Protein AF-A0A183HTQ9-F1 (afdb_monomer)

pLDDT: mean 71.45, std 22.53, range [35.19, 96.62]

InterPro domains:
  IPR040160 Eukaryotic translation initiation factor 4E-binding protein Mextli [PTHR20849] (2-111)

Organism: NCBI:txid387005

Sequence (160 aa):
MNQINTSVKSGLFNAQLANQIFVLCQQLKYSGQLLEQSHKSELNRVFVSLRQACCRDNGQLGTPCRLKMMELVELRAMGWRPSLAHTQYYLNRPEQQQQQQPQQQIGTFNSHKLIYSAPVSAPPFGTIPVNPFGNFGGPPPPLYVGGDVNSPVIAPQPTP

Secondary structure (DSSP, 8-state):
-HHHHHHHHTT---HHHHHHHHHHHHHHHHHHHHHHHH-HHHHHHHHHHHHHHHHHSTTTTHHHHHHHHHHHHHHHHTTT---HHHHHHHHS-SSTTTT-------------------------TT--PPP-S---PPPPPP------------------

Structure (mmCIF, N/CA/C/O backbone):
data_AF-A0A183HTQ9-F1
#
_entry.id   AF-A0A183HTQ9-F1
#
loop_
_atom_site.group_PDB
_atom_site.id
_atom_site.type_symbol
_atom_site.label_atom_id
_atom_site.label_alt_id
_atom_site.label_comp_id
_atom_site.label_asym_id
_atom_site.label_entity_id
_atom_site.label_seq_id
_atom_site.pdbx_PDB_ins_code
_atom_site.Cartn_x
_atom_site.Cartn_y
_atom_site.Cartn_z
_atom_site.occupancy
_atom_site.B_iso_or_equiv
_atom_site.auth_seq_id
_atom_site.auth_comp_id
_atom_site.auth_asym_id
_atom_site.auth_atom_id
_atom_site.pdbx_PDB_model_num
ATOM 1 N N . MET A 1 1 ? 10.775 -5.986 9.271 1.00 62.34 1 MET A N 1
ATOM 2 C CA . MET A 1 1 ? 9.502 -6.703 9.018 1.00 62.34 1 MET A CA 1
ATOM 3 C C . MET A 1 1 ? 8.873 -7.308 10.273 1.00 62.34 1 MET A C 1
ATOM 5 O O . MET A 1 1 ? 7.699 -7.058 10.518 1.00 62.34 1 MET A O 1
ATOM 9 N N . ASN A 1 2 ? 9.625 -8.071 11.082 1.00 75.50 2 ASN A N 1
ATOM 10 C CA . ASN A 1 2 ? 9.084 -8.744 12.276 1.00 75.50 2 ASN A CA 1
ATOM 11 C C . ASN A 1 2 ? 8.343 -7.799 13.234 1.00 75.50 2 ASN A C 1
ATOM 13 O O . ASN A 1 2 ? 7.259 -8.135 13.686 1.00 75.50 2 ASN A O 1
ATOM 17 N N . GLN A 1 3 ? 8.857 -6.586 13.445 1.00 79.56 3 GLN A N 1
ATOM 18 C CA . GLN A 1 3 ? 8.239 -5.609 14.343 1.00 79.56 3 GLN A CA 1
ATOM 19 C C . GLN A 1 3 ? 6.821 -5.181 13.911 1.00 79.56 3 GLN A C 1
ATOM 21 O O . GLN A 1 3 ? 5.918 -5.206 14.736 1.00 79.56 3 GLN A O 1
ATOM 26 N N . ILE A 1 4 ? 6.597 -4.868 12.624 1.00 82.38 4 ILE A N 1
ATOM 27 C CA . ILE A 1 4 ? 5.264 -4.496 12.099 1.00 82.38 4 ILE A CA 1
ATOM 28 C C . ILE A 1 4 ? 4.284 -5.654 12.300 1.00 82.38 4 ILE A C 1
ATOM 30 O O . ILE A 1 4 ? 3.186 -5.457 12.809 1.00 82.38 4 ILE A O 1
ATOM 34 N N . ASN A 1 5 ? 4.698 -6.875 11.955 1.00 84.56 5 ASN A N 1
ATOM 35 C CA . ASN A 1 5 ? 3.868 -8.063 12.143 1.00 84.56 5 ASN A CA 1
ATOM 36 C C . ASN A 1 5 ? 3.510 -8.307 13.608 1.00 84.56 5 ASN A C 1
ATOM 38 O O . ASN A 1 5 ? 2.365 -8.644 13.900 1.00 84.56 5 ASN A O 1
ATOM 42 N N . THR A 1 6 ? 4.463 -8.133 14.522 1.00 86.38 6 THR A N 1
ATOM 43 C CA . THR A 1 6 ? 4.211 -8.265 15.957 1.00 86.38 6 THR A CA 1
ATOM 44 C C . THR A 1 6 ? 3.204 -7.221 16.428 1.00 86.38 6 THR A C 1
ATOM 46 O O . THR A 1 6 ? 2.206 -7.604 17.029 1.00 86.38 6 THR A O 1
ATOM 49 N N . SER A 1 7 ? 3.389 -5.941 16.080 1.00 83.44 7 SER A N 1
ATOM 50 C CA . SER A 1 7 ? 2.472 -4.860 16.471 1.00 83.44 7 SER A CA 1
ATOM 51 C C . SER A 1 7 ? 1.056 -5.042 15.910 1.00 83.44 7 SER A C 1
ATOM 53 O O . SER A 1 7 ? 0.079 -4.853 16.628 1.00 83.44 7 SER A O 1
ATOM 55 N N . VAL A 1 8 ? 0.926 -5.483 14.653 1.00 84.44 8 VAL A N 1
ATOM 56 C CA . VAL A 1 8 ? -0.376 -5.780 14.024 1.00 84.44 8 VAL A CA 1
ATOM 57 C C . VAL A 1 8 ? -1.048 -6.996 14.669 1.00 84.44 8 VAL A C 1
ATOM 59 O O . VAL A 1 8 ? -2.272 -7.048 14.782 1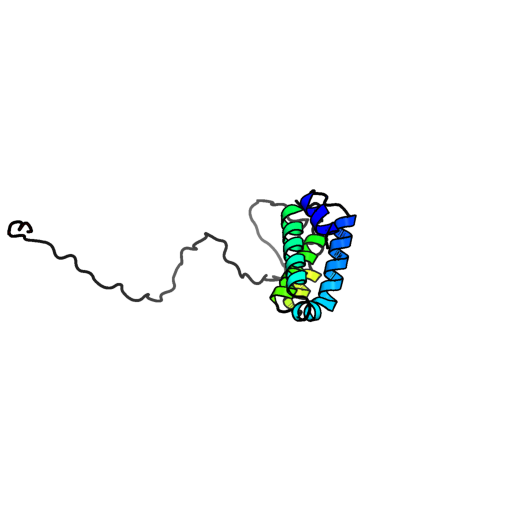.00 84.44 8 VAL A O 1
ATOM 62 N N . LYS A 1 9 ? -0.271 -7.998 15.100 1.00 86.75 9 LYS A N 1
ATOM 63 C CA . LYS A 1 9 ? -0.799 -9.176 15.805 1.00 86.75 9 LYS A CA 1
ATOM 64 C C . LYS A 1 9 ? -1.243 -8.856 17.224 1.00 86.75 9 LYS A C 1
ATOM 66 O O . LYS A 1 9 ? -2.267 -9.383 17.642 1.00 86.75 9 LYS A O 1
ATOM 71 N N . SER A 1 10 ? -0.510 -7.992 17.919 1.00 84.94 10 SER A N 1
ATOM 72 C CA . SER A 1 10 ? -0.840 -7.538 19.269 1.00 84.94 10 SER A CA 1
ATOM 73 C C . SER A 1 10 ? -1.902 -6.434 19.300 1.00 84.94 10 SER A C 1
ATOM 75 O O . SER A 1 10 ? -2.243 -5.969 20.380 1.00 84.94 10 SER A O 1
ATOM 77 N N . GLY A 1 11 ? -2.405 -5.986 18.141 1.00 83.69 11 GLY A N 1
ATOM 78 C CA . GLY A 1 11 ? -3.412 -4.923 18.051 1.00 83.69 11 GLY A CA 1
ATOM 79 C C . GLY A 1 11 ? -2.897 -3.540 18.465 1.00 83.69 11 GLY A C 1
ATOM 80 O O . GLY A 1 11 ? -3.685 -2.665 18.806 1.00 83.69 11 GLY A O 1
ATOM 81 N N . LEU A 1 12 ? -1.576 -3.336 18.466 1.00 87.25 12 LEU A N 1
ATOM 82 C CA . LEU A 1 12 ? -0.949 -2.080 18.870 1.00 87.25 12 LEU A CA 1
ATOM 83 C C . LEU A 1 12 ? -0.791 -1.164 17.658 1.00 87.25 12 LEU A C 1
ATOM 85 O O . LEU A 1 12 ? 0.267 -1.129 17.026 1.00 87.25 12 LEU A O 1
ATOM 89 N N . PHE A 1 13 ? -1.838 -0.405 17.347 1.00 87.44 13 PHE A N 1
ATOM 90 C CA . PHE A 1 13 ? -1.812 0.600 16.287 1.00 87.44 13 PHE A CA 1
ATOM 91 C C . PHE A 1 13 ? -1.575 1.986 16.884 1.00 87.44 13 PHE A C 1
ATOM 93 O O . PHE A 1 13 ? -2.492 2.668 17.330 1.00 87.44 13 PHE A O 1
ATOM 100 N N . ASN A 1 14 ? -0.307 2.388 16.922 1.00 89.56 14 ASN A N 1
ATOM 101 C CA . ASN A 1 14 ? 0.128 3.686 17.427 1.00 89.56 14 ASN A CA 1
ATOM 102 C C . ASN A 1 14 ? 0.839 4.500 16.331 1.00 89.56 14 ASN A C 1
ATOM 104 O O . ASN A 1 14 ? 1.139 3.998 15.244 1.00 89.56 14 ASN A O 1
ATOM 108 N N . ALA A 1 15 ? 1.155 5.760 16.636 1.00 88.50 15 ALA A N 1
ATOM 109 C CA . ALA A 1 15 ? 1.856 6.653 15.712 1.00 88.50 15 ALA A CA 1
ATOM 110 C C . ALA A 1 15 ? 3.227 6.104 15.271 1.00 88.50 15 ALA A C 1
ATOM 112 O O . ALA A 1 15 ? 3.636 6.292 14.126 1.00 88.50 15 ALA A O 1
ATOM 113 N N . GLN A 1 16 ? 3.923 5.371 16.148 1.00 90.88 16 GLN A N 1
ATOM 114 C CA . GLN A 1 16 ? 5.194 4.735 15.806 1.00 90.88 16 GLN A CA 1
ATOM 115 C C . GLN A 1 16 ? 5.004 3.681 14.707 1.00 90.88 16 GLN A C 1
ATOM 117 O O . GLN A 1 16 ? 5.740 3.684 13.724 1.00 90.88 16 GLN A O 1
ATOM 122 N N . LEU A 1 17 ? 4.009 2.799 14.835 1.00 90.12 17 LEU A N 1
ATOM 123 C CA . LEU A 1 17 ? 3.690 1.811 13.807 1.00 90.12 17 LEU A CA 1
ATOM 124 C C . LEU A 1 17 ? 3.305 2.491 12.488 1.00 90.12 17 LEU A C 1
ATOM 126 O O . LEU A 1 17 ? 3.792 2.080 11.436 1.00 90.12 17 LEU A O 1
ATOM 130 N N . ALA A 1 18 ? 2.488 3.546 12.541 1.00 91.19 18 ALA A N 1
ATOM 131 C CA . ALA A 1 18 ? 2.101 4.310 11.357 1.00 91.19 18 ALA A CA 1
ATOM 132 C C . ALA A 1 18 ? 3.321 4.899 10.626 1.00 91.19 18 ALA A C 1
ATOM 134 O O . ALA A 1 18 ? 3.431 4.755 9.409 1.00 91.19 18 ALA A O 1
ATOM 135 N N . ASN A 1 19 ? 4.278 5.478 11.360 1.00 92.00 19 ASN A N 1
ATOM 136 C CA . ASN A 1 19 ? 5.531 5.981 10.792 1.00 92.00 19 ASN A CA 1
ATOM 137 C C . ASN A 1 19 ? 6.371 4.865 10.158 1.00 92.00 19 ASN A C 1
ATOM 139 O O . ASN A 1 19 ? 6.852 5.022 9.037 1.00 92.00 19 ASN A O 1
ATOM 143 N N . GLN A 1 20 ? 6.496 3.713 10.823 1.00 92.00 20 GLN A N 1
ATOM 144 C CA . GLN A 1 20 ? 7.224 2.564 10.273 1.00 92.00 20 GLN A CA 1
ATOM 145 C C . GLN A 1 20 ? 6.590 2.060 8.969 1.00 92.00 20 GLN A C 1
ATOM 147 O O . GLN A 1 20 ? 7.298 1.771 8.004 1.00 92.00 20 GLN A O 1
ATOM 152 N N . ILE A 1 21 ? 5.256 1.988 8.917 1.00 92.38 21 ILE A N 1
ATOM 153 C CA . ILE A 1 21 ? 4.512 1.640 7.701 1.00 92.38 21 ILE A CA 1
ATOM 154 C C . ILE A 1 21 ? 4.749 2.688 6.613 1.00 92.38 21 ILE A C 1
ATOM 156 O O . ILE A 1 21 ? 4.979 2.324 5.461 1.00 92.38 21 ILE A O 1
ATOM 160 N N . PHE A 1 22 ? 4.728 3.974 6.960 1.00 92.50 22 PHE A N 1
ATOM 161 C CA . PHE A 1 22 ? 4.928 5.054 6.001 1.00 92.50 22 PHE A CA 1
ATOM 162 C C . PHE A 1 22 ? 6.312 4.983 5.346 1.00 92.50 22 PHE A C 1
ATOM 164 O O . PHE A 1 22 ? 6.407 4.971 4.118 1.00 92.50 22 PHE A O 1
ATOM 171 N N . VAL A 1 23 ? 7.373 4.862 6.150 1.00 93.50 23 VAL A N 1
ATOM 172 C CA . VAL A 1 23 ? 8.751 4.727 5.653 1.00 93.50 23 VAL A CA 1
ATOM 173 C C . VAL A 1 23 ? 8.892 3.483 4.779 1.00 93.50 23 VAL A C 1
ATOM 175 O O . VAL A 1 23 ? 9.445 3.565 3.681 1.00 93.50 23 VAL A O 1
ATOM 178 N N . LEU A 1 24 ? 8.331 2.351 5.214 1.00 93.50 24 LEU A N 1
ATOM 179 C CA . LEU A 1 24 ? 8.333 1.120 4.428 1.00 93.50 24 LEU A CA 1
ATOM 180 C C . LEU A 1 24 ? 7.647 1.317 3.070 1.00 93.50 24 LEU A C 1
ATOM 182 O O . LEU A 1 24 ? 8.180 0.894 2.045 1.00 93.50 24 LEU A O 1
ATOM 186 N N . CYS A 1 25 ? 6.489 1.981 3.042 1.00 93.25 25 CYS A N 1
ATOM 187 C CA . CYS A 1 25 ? 5.783 2.249 1.795 1.00 93.25 25 CYS A CA 1
ATOM 188 C C . CYS A 1 25 ? 6.631 3.095 0.842 1.00 93.25 25 CYS A C 1
ATOM 190 O O . CYS A 1 25 ? 6.712 2.767 -0.339 1.00 93.25 25 CYS A O 1
ATOM 192 N N . GLN A 1 26 ? 7.313 4.133 1.340 1.00 92.56 26 GLN A N 1
ATOM 193 C CA . GLN A 1 26 ? 8.209 4.944 0.510 1.00 92.56 26 GLN A CA 1
ATOM 194 C C . GLN A 1 26 ? 9.350 4.104 -0.071 1.00 92.56 26 GLN A C 1
ATOM 196 O O . GLN A 1 26 ? 9.559 4.109 -1.281 1.00 92.56 26 GLN A O 1
ATOM 201 N N . GLN A 1 27 ? 10.042 3.321 0.758 1.00 93.94 27 GLN A N 1
ATOM 202 C CA . GLN A 1 27 ? 11.146 2.466 0.308 1.00 93.94 27 GLN A CA 1
ATOM 203 C C . GLN A 1 27 ? 10.706 1.473 -0.774 1.0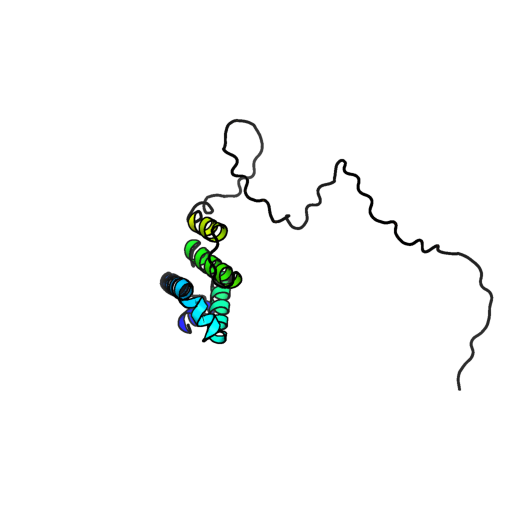0 93.94 27 GLN A C 1
ATOM 205 O O . GLN A 1 27 ? 11.405 1.288 -1.775 1.00 93.94 27 GLN A O 1
ATOM 210 N N . LEU A 1 28 ? 9.529 0.867 -0.606 1.00 94.81 28 LEU A N 1
ATOM 211 C CA . LEU A 1 28 ? 8.963 -0.065 -1.575 1.00 94.81 28 LEU A CA 1
ATOM 212 C C . LEU A 1 28 ? 8.545 0.618 -2.880 1.00 94.81 28 LEU A C 1
ATOM 214 O O . LEU A 1 28 ? 8.674 -0.004 -3.927 1.00 94.81 28 LEU A O 1
ATOM 218 N N . LYS A 1 29 ? 8.112 1.885 -2.872 1.00 92.56 29 LYS A N 1
ATOM 219 C CA . LYS A 1 29 ? 7.841 2.617 -4.125 1.00 92.56 29 LYS A CA 1
ATOM 220 C C . LYS A 1 29 ? 9.094 2.765 -4.992 1.00 92.56 29 LYS A C 1
ATOM 222 O O . LYS A 1 29 ? 8.991 2.635 -6.206 1.00 92.56 29 LYS A O 1
ATOM 227 N N . TYR A 1 30 ? 10.258 3.002 -4.385 1.00 92.25 30 TYR A N 1
ATOM 228 C CA . TYR A 1 30 ? 11.521 3.181 -5.116 1.00 92.25 30 TYR A CA 1
ATOM 229 C C . TYR A 1 30 ? 12.191 1.859 -5.506 1.00 92.25 30 TYR A C 1
ATOM 231 O O . TYR A 1 30 ? 12.735 1.740 -6.599 1.00 92.25 30 TYR A O 1
ATOM 239 N N . SER A 1 31 ? 12.164 0.863 -4.618 1.00 94.50 31 SER A N 1
ATOM 240 C CA . SER A 1 31 ? 12.920 -0.392 -4.779 1.00 94.50 31 SER A CA 1
ATOM 241 C C . SER A 1 31 ? 12.058 -1.610 -5.130 1.00 94.50 31 SER A C 1
ATOM 243 O O . SER A 1 31 ? 12.587 -2.694 -5.380 1.00 94.50 31 SER A O 1
ATOM 245 N N . GLY A 1 32 ? 10.733 -1.458 -5.176 1.00 94.06 32 GLY A N 1
ATOM 246 C CA . GLY A 1 32 ? 9.787 -2.567 -5.288 1.00 94.06 32 GLY A CA 1
ATOM 247 C C . GLY A 1 32 ? 9.953 -3.403 -6.550 1.00 94.06 32 GLY A C 1
ATOM 248 O O . GLY A 1 32 ? 9.919 -4.628 -6.471 1.00 94.06 32 GLY A O 1
ATOM 249 N N . GLN A 1 33 ? 10.231 -2.772 -7.694 1.00 96.06 33 GLN A N 1
ATOM 250 C CA . GLN A 1 33 ? 10.455 -3.490 -8.953 1.00 96.06 33 GLN A CA 1
ATOM 251 C C . GLN A 1 33 ? 11.722 -4.361 -8.923 1.00 96.06 33 GLN A C 1
ATOM 253 O O . GLN A 1 33 ? 11.733 -5.459 -9.484 1.00 96.06 33 GLN A O 1
ATOM 258 N N . LEU A 1 34 ? 12.788 -3.894 -8.266 1.00 96.00 34 LEU A N 1
ATOM 259 C CA . LEU A 1 34 ? 14.024 -4.661 -8.094 1.00 96.00 34 LEU A CA 1
ATOM 260 C C . LEU A 1 34 ? 13.813 -5.819 -7.107 1.00 96.00 34 LEU A C 1
ATOM 262 O O . LEU A 1 34 ? 14.251 -6.946 -7.349 1.00 96.00 34 LEU A O 1
ATOM 266 N N . LEU A 1 35 ? 13.107 -5.556 -6.005 1.00 95.44 35 LEU A N 1
ATOM 267 C CA . LEU A 1 35 ? 12.765 -6.566 -5.002 1.00 95.44 35 LEU A CA 1
ATOM 268 C C . LEU A 1 35 ? 11.815 -7.636 -5.547 1.00 95.44 35 LEU A C 1
ATOM 270 O O . LEU A 1 35 ? 11.919 -8.792 -5.150 1.00 95.44 35 LEU A O 1
ATOM 274 N N . GLU A 1 36 ? 10.923 -7.296 -6.476 1.00 95.94 36 GLU A N 1
ATOM 275 C CA . GLU A 1 36 ? 10.026 -8.267 -7.115 1.00 95.94 36 GLU A CA 1
ATOM 276 C C . GLU A 1 36 ? 10.802 -9.297 -7.949 1.00 95.94 36 GLU A C 1
ATOM 278 O O . GLU A 1 36 ? 10.380 -10.447 -8.041 1.00 95.94 36 GLU A O 1
ATOM 283 N N . GLN A 1 37 ? 11.949 -8.907 -8.510 1.00 95.50 37 GLN A N 1
ATOM 284 C CA . GLN A 1 37 ? 12.813 -9.789 -9.300 1.00 95.50 37 GLN A CA 1
ATOM 285 C C . GLN A 1 37 ? 13.770 -10.608 -8.426 1.00 95.50 37 GLN A C 1
ATOM 287 O O . GLN A 1 37 ? 14.000 -11.780 -8.699 1.00 95.50 37 GLN A O 1
ATOM 292 N N . SER A 1 38 ? 14.314 -10.002 -7.368 1.00 96.62 38 SER A N 1
ATOM 293 C CA . SER A 1 38 ? 15.372 -10.611 -6.547 1.00 96.62 38 SER A CA 1
ATOM 294 C C . SER A 1 38 ? 14.865 -11.313 -5.279 1.00 96.62 38 SER A C 1
ATOM 296 O O . SER A 1 38 ? 15.449 -12.300 -4.849 1.00 96.62 38 SER A O 1
ATOM 298 N N . HIS A 1 39 ? 13.771 -10.834 -4.677 1.00 95.31 39 HIS A N 1
ATOM 299 C CA . HIS A 1 39 ? 13.301 -11.240 -3.343 1.00 95.31 39 HIS A CA 1
ATOM 300 C C . HIS A 1 39 ? 11.765 -11.363 -3.268 1.00 95.31 39 HIS A C 1
ATOM 302 O O . HIS A 1 39 ? 11.130 -10.979 -2.279 1.00 95.31 39 HIS A O 1
ATOM 308 N N . LYS A 1 40 ? 11.143 -11.929 -4.312 1.00 94.50 40 LYS A N 1
ATOM 309 C CA . LYS A 1 40 ? 9.678 -12.027 -4.469 1.00 94.50 40 LYS A CA 1
ATOM 310 C C . LYS A 1 40 ? 8.952 -12.617 -3.255 1.00 94.50 40 LYS A C 1
ATOM 312 O O . LYS A 1 40 ? 7.904 -12.111 -2.856 1.00 94.50 40 LYS A O 1
ATOM 317 N N . SER A 1 41 ? 9.491 -13.676 -2.654 1.00 95.44 41 SER A N 1
ATOM 318 C CA . SER A 1 41 ? 8.870 -14.356 -1.508 1.00 95.44 41 SER A CA 1
ATOM 319 C C . SER A 1 41 ? 8.797 -13.467 -0.265 1.00 95.44 41 SER A C 1
ATOM 321 O O . SER A 1 41 ? 7.765 -13.423 0.404 1.00 95.44 41 SER A O 1
ATOM 323 N N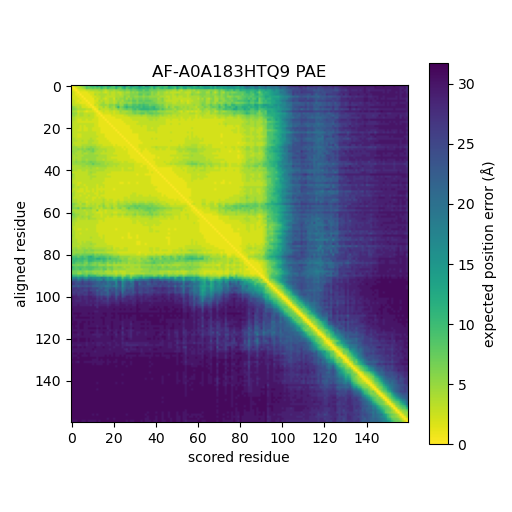 . GLU A 1 42 ? 9.856 -12.709 0.017 1.00 92.56 42 GLU A N 1
ATOM 324 C CA . GLU A 1 42 ? 9.876 -11.758 1.132 1.00 92.56 42 GLU A CA 1
ATOM 325 C C . GLU A 1 42 ? 8.942 -10.583 0.860 1.00 92.56 42 GLU A C 1
ATOM 327 O O . GLU A 1 42 ? 8.128 -10.215 1.707 1.00 92.56 42 GLU A O 1
ATOM 332 N N . LEU A 1 43 ? 8.957 -10.063 -0.366 1.00 94.56 43 LEU A N 1
ATOM 333 C CA . LEU A 1 43 ? 8.031 -9.022 -0.795 1.00 94.56 43 LEU A CA 1
ATOM 334 C C . LEU A 1 43 ? 6.564 -9.479 -0.676 1.00 94.56 43 LEU A C 1
ATOM 336 O O . LEU A 1 43 ? 5.701 -8.724 -0.230 1.00 94.56 43 LEU A O 1
ATOM 340 N N . ASN A 1 44 ? 6.255 -10.738 -0.992 1.00 95.31 44 ASN A N 1
ATOM 341 C CA . ASN A 1 44 ? 4.929 -11.318 -0.763 1.00 95.31 44 ASN A CA 1
ATOM 342 C C . ASN A 1 44 ? 4.532 -11.289 0.714 1.00 95.31 44 ASN A C 1
ATOM 344 O O . ASN A 1 44 ? 3.426 -10.845 1.030 1.00 95.31 44 ASN A O 1
ATOM 348 N N . ARG A 1 45 ? 5.433 -11.696 1.616 1.00 93.38 45 ARG A N 1
ATOM 349 C CA . ARG A 1 45 ? 5.200 -11.639 3.068 1.00 93.38 45 ARG A CA 1
ATOM 350 C C . ARG A 1 45 ? 4.922 -10.209 3.523 1.00 93.38 45 ARG A C 1
ATOM 352 O O . ARG A 1 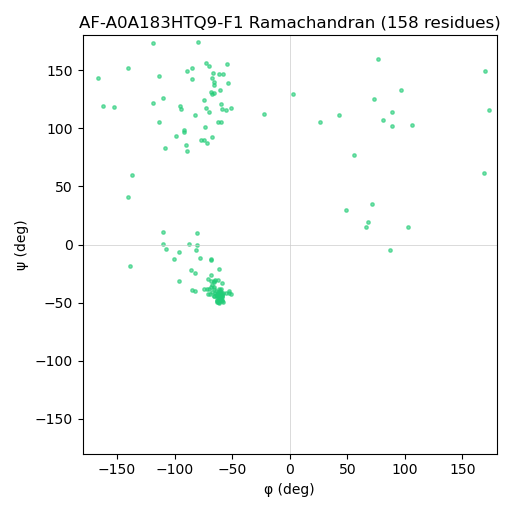45 ? 3.966 -9.988 4.262 1.00 93.38 45 ARG A O 1
ATOM 359 N N . VAL A 1 46 ? 5.682 -9.236 3.018 1.00 93.19 46 VAL A N 1
ATOM 360 C CA . VAL A 1 46 ? 5.481 -7.811 3.319 1.00 93.19 46 VAL A CA 1
ATOM 361 C C . VAL A 1 46 ? 4.075 -7.342 2.942 1.00 93.19 46 VAL A C 1
ATOM 363 O O . VAL A 1 46 ? 3.378 -6.749 3.762 1.00 93.19 46 VAL A O 1
ATOM 366 N N . PHE A 1 47 ? 3.618 -7.648 1.729 1.00 94.75 47 PHE A N 1
ATOM 367 C CA . PHE A 1 47 ? 2.297 -7.218 1.263 1.00 94.75 47 PHE A CA 1
ATOM 368 C C . PHE A 1 47 ? 1.138 -7.944 1.956 1.00 94.75 47 PHE A C 1
ATOM 370 O O . PHE A 1 47 ? 0.069 -7.359 2.123 1.00 94.75 47 PHE A O 1
ATOM 377 N N . VAL A 1 48 ? 1.332 -9.193 2.391 1.00 93.75 48 VAL A N 1
ATOM 378 C CA . VAL A 1 48 ? 0.358 -9.883 3.251 1.00 93.75 48 VAL A CA 1
ATOM 379 C C . VAL A 1 48 ? 0.197 -9.127 4.569 1.00 93.75 48 VAL A C 1
ATOM 381 O O . VAL A 1 48 ? -0.925 -8.821 4.966 1.00 93.75 48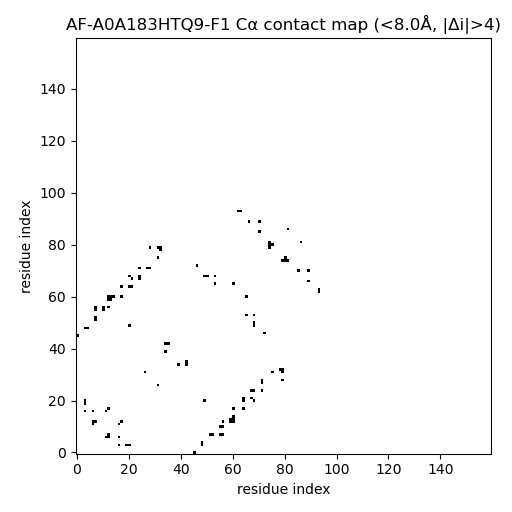 VAL A O 1
ATOM 384 N N . SER A 1 49 ? 1.304 -8.762 5.209 1.00 91.69 49 SER A N 1
ATOM 385 C CA . SER A 1 49 ? 1.293 -8.012 6.464 1.00 91.69 49 SER A CA 1
ATOM 386 C C . SER A 1 49 ? 0.698 -6.613 6.331 1.00 91.69 49 SER A C 1
ATOM 388 O O . SER A 1 49 ? -0.049 -6.198 7.210 1.00 91.69 49 SER A O 1
ATOM 390 N N . LEU A 1 50 ? 0.984 -5.893 5.240 1.00 92.88 50 LEU A N 1
ATOM 391 C CA . LEU A 1 50 ? 0.394 -4.573 4.985 1.00 92.88 50 LEU A CA 1
ATOM 392 C C . LEU A 1 50 ? -1.131 -4.655 4.840 1.00 92.88 50 LEU A C 1
ATOM 394 O O . LEU A 1 50 ? -1.848 -3.862 5.447 1.00 92.88 50 LEU A O 1
ATOM 398 N N . ARG A 1 51 ? -1.646 -5.655 4.109 1.00 92.94 51 ARG A N 1
ATOM 399 C CA . ARG A 1 51 ? -3.098 -5.887 4.019 1.00 92.94 51 ARG A CA 1
ATOM 400 C C . ARG A 1 51 ? -3.701 -6.216 5.382 1.00 92.94 51 ARG A C 1
ATOM 402 O O . ARG A 1 51 ? -4.724 -5.650 5.744 1.00 92.94 51 ARG A O 1
ATOM 409 N N . GLN A 1 52 ? -3.048 -7.077 6.161 1.00 91.44 52 GLN A N 1
ATOM 410 C CA . GLN A 1 52 ? -3.501 -7.400 7.516 1.00 91.44 52 GLN A CA 1
ATOM 411 C C . GLN A 1 52 ? -3.524 -6.169 8.427 1.00 91.44 52 GLN A C 1
ATOM 413 O O . GLN A 1 52 ? -4.488 -5.993 9.165 1.00 91.44 52 GLN A O 1
ATOM 418 N N . ALA A 1 53 ? -2.503 -5.309 8.359 1.00 90.44 53 ALA A N 1
ATOM 419 C CA . ALA A 1 53 ? -2.464 -4.059 9.110 1.00 90.44 53 ALA A CA 1
ATOM 420 C C . ALA A 1 53 ? -3.654 -3.164 8.748 1.00 90.44 53 ALA A C 1
ATOM 422 O O . ALA A 1 53 ? -4.375 -2.728 9.637 1.00 90.44 53 ALA A O 1
ATOM 423 N N . CYS A 1 54 ? -3.906 -2.970 7.451 1.00 90.50 54 CYS A N 1
ATOM 424 C CA . CYS A 1 54 ? -5.001 -2.136 6.959 1.00 90.50 54 CYS A CA 1
ATOM 425 C C . CYS A 1 54 ? -6.399 -2.685 7.296 1.00 90.50 54 CYS A C 1
ATOM 427 O O . CYS A 1 54 ? -7.335 -1.911 7.452 1.00 90.50 54 CYS A O 1
ATOM 429 N N . CYS A 1 55 ? -6.574 -4.007 7.380 1.00 90.38 55 CYS A N 1
ATOM 430 C CA . CYS A 1 55 ? -7.866 -4.601 7.741 1.00 90.38 55 CYS A CA 1
ATOM 431 C C . CYS A 1 55 ? -8.112 -4.633 9.257 1.00 90.38 55 CYS A C 1
ATOM 433 O O . CYS A 1 55 ? -9.263 -4.710 9.678 1.00 90.38 55 CYS A O 1
ATOM 435 N N . ARG A 1 56 ? -7.055 -4.627 10.080 1.00 90.69 56 ARG A N 1
ATOM 436 C CA . ARG A 1 56 ? -7.156 -4.784 11.542 1.00 90.69 56 ARG A CA 1
ATOM 437 C C . ARG A 1 56 ? -7.054 -3.474 12.321 1.00 90.69 56 ARG A C 1
ATOM 439 O O . ARG A 1 56 ? -7.364 -3.493 13.506 1.00 90.69 56 ARG A O 1
ATOM 446 N N . ASP A 1 57 ? -6.643 -2.365 11.701 1.00 88.94 57 ASP A N 1
ATOM 447 C CA . ASP A 1 57 ? -6.357 -1.122 12.432 1.00 88.94 57 ASP A CA 1
ATOM 448 C C . ASP A 1 57 ? -7.582 -0.429 13.037 1.00 88.94 57 ASP A C 1
ATOM 450 O O . ASP A 1 57 ? -7.417 0.471 13.850 1.00 88.94 57 ASP A O 1
ATOM 454 N N . ASN A 1 58 ? -8.803 -0.809 12.649 1.00 86.19 58 ASN A N 1
ATOM 455 C CA . ASN A 1 58 ? -10.052 -0.215 13.142 1.00 86.19 58 ASN A CA 1
ATOM 456 C C . ASN A 1 58 ? -10.066 1.336 13.103 1.00 86.19 58 ASN A C 1
ATOM 458 O O . ASN A 1 58 ? -10.684 1.987 13.941 1.00 86.19 58 ASN A O 1
ATOM 462 N N . GLY A 1 59 ? -9.345 1.941 12.149 1.00 85.56 59 GLY A N 1
ATOM 463 C CA . GLY A 1 59 ? -9.201 3.391 11.995 1.00 85.56 59 GLY A CA 1
ATOM 464 C C . GLY A 1 59 ? -8.072 4.041 12.808 1.00 85.56 59 GLY A C 1
ATOM 465 O O . GLY A 1 59 ? -7.824 5.233 12.625 1.00 85.56 59 GLY A O 1
ATOM 466 N N . GLN A 1 60 ? -7.362 3.297 13.660 1.00 89.19 60 GLN A N 1
ATOM 467 C CA . GLN A 1 60 ? -6.308 3.812 14.543 1.00 89.19 60 GLN A CA 1
ATOM 468 C C . GLN A 1 60 ? -5.057 4.294 13.796 1.00 89.19 60 GLN A C 1
ATOM 470 O O . GLN A 1 60 ? -4.355 5.173 14.291 1.00 89.19 60 GLN A O 1
ATOM 475 N N . LEU A 1 61 ? -4.773 3.773 12.596 1.00 88.69 61 LEU A N 1
ATOM 476 C CA . LEU A 1 61 ? -3.654 4.261 11.776 1.00 88.69 61 LEU A CA 1
ATOM 477 C C . LEU A 1 61 ? -3.978 5.583 11.062 1.00 88.69 61 LEU A C 1
ATOM 479 O O . LEU A 1 61 ? -3.087 6.230 10.508 1.00 88.69 61 LEU A O 1
ATOM 483 N N . GLY A 1 62 ? -5.249 5.989 11.064 1.00 88.12 62 GLY A N 1
ATOM 484 C CA . GLY A 1 62 ? -5.726 7.170 10.364 1.00 88.12 62 GLY A CA 1
ATOM 485 C C . GLY A 1 62 ? -5.874 6.963 8.855 1.00 88.12 62 GLY A C 1
ATOM 486 O O . GLY A 1 62 ? -5.304 6.067 8.226 1.00 88.12 62 GLY A O 1
ATOM 487 N N . THR A 1 63 ? -6.685 7.819 8.238 1.00 89.75 63 THR A N 1
ATOM 488 C CA . THR A 1 63 ? -6.949 7.793 6.790 1.00 89.75 63 THR A CA 1
ATOM 489 C C . THR A 1 63 ? -5.686 7.952 5.929 1.00 89.75 63 THR A C 1
ATOM 491 O O . THR A 1 63 ? -5.535 7.167 4.993 1.00 89.75 63 THR A O 1
ATOM 494 N N . PRO A 1 64 ? -4.730 8.854 6.238 1.00 88.44 64 PRO A N 1
ATOM 495 C CA . PRO A 1 64 ? -3.534 9.025 5.409 1.00 88.44 64 PRO A CA 1
ATOM 496 C C . PRO A 1 64 ? -2.665 7.762 5.320 1.00 88.44 64 PRO A C 1
ATOM 498 O O . PRO A 1 64 ? -2.199 7.403 4.237 1.00 88.44 64 PRO A O 1
ATOM 501 N N . CYS A 1 65 ? -2.481 7.055 6.441 1.00 90.31 65 CYS A N 1
ATOM 502 C CA . CYS A 1 65 ? -1.695 5.821 6.479 1.00 90.31 65 CYS A CA 1
ATOM 503 C C . CYS A 1 65 ? -2.373 4.710 5.662 1.00 90.31 65 CYS A C 1
ATOM 505 O O . CYS A 1 65 ? -1.725 4.056 4.841 1.00 90.31 65 CYS A O 1
ATOM 507 N N . ARG A 1 66 ? -3.698 4.557 5.808 1.00 91.44 66 ARG A N 1
ATOM 508 C CA . ARG A 1 66 ? -4.496 3.592 5.033 1.00 91.44 66 ARG A CA 1
ATOM 509 C C . ARG A 1 66 ? -4.431 3.864 3.531 1.00 91.44 66 ARG A C 1
ATOM 511 O O . ARG A 1 66 ? -4.173 2.940 2.762 1.00 91.44 66 ARG A O 1
ATOM 518 N N . LEU A 1 67 ? -4.561 5.126 3.115 1.00 91.06 67 LEU A N 1
ATOM 519 C CA . LEU A 1 67 ? -4.434 5.509 1.706 1.00 91.06 67 LEU A CA 1
ATOM 520 C C . LEU A 1 67 ? -3.059 5.151 1.134 1.00 91.06 67 LEU A C 1
ATOM 522 O O . LEU A 1 67 ? -2.994 4.642 0.019 1.00 91.06 67 LEU A O 1
ATOM 526 N N . LYS A 1 68 ? -1.966 5.346 1.887 1.00 91.44 68 LYS A N 1
ATOM 527 C CA . LYS A 1 68 ? -0.626 4.960 1.411 1.00 91.44 68 LYS A CA 1
ATOM 528 C C . LYS A 1 68 ? -0.425 3.460 1.289 1.00 91.44 68 LYS A C 1
ATOM 530 O O . LYS A 1 68 ? 0.215 3.026 0.333 1.00 91.44 68 LYS A O 1
ATOM 535 N N . MET A 1 69 ? -0.995 2.668 2.194 1.00 93.31 69 MET A N 1
ATOM 536 C CA . MET A 1 69 ? -0.977 1.213 2.042 1.00 93.31 69 MET A CA 1
ATOM 537 C C . MET A 1 69 ? -1.759 0.773 0.798 1.00 93.31 69 MET A C 1
ATOM 539 O O . MET A 1 69 ? -1.263 -0.062 0.044 1.00 93.31 69 MET A O 1
ATOM 543 N N . MET A 1 70 ? -2.938 1.354 0.549 1.00 93.38 70 MET A N 1
ATOM 544 C CA . MET A 1 70 ? -3.740 1.044 -0.641 1.00 93.38 70 MET A CA 1
ATOM 545 C C . MET A 1 70 ? -3.027 1.430 -1.942 1.00 93.38 70 MET A C 1
ATOM 547 O O . MET A 1 70 ? -2.886 0.582 -2.819 1.00 93.38 70 MET A O 1
ATOM 551 N N . GLU A 1 71 ? -2.501 2.657 -2.025 1.00 93.56 71 GLU A N 1
ATOM 552 C CA . GLU A 1 71 ? -1.738 3.154 -3.181 1.00 93.56 71 GLU A CA 1
ATOM 553 C C . GLU A 1 71 ? -0.590 2.205 -3.541 1.00 93.56 71 GLU A C 1
ATOM 555 O O . GLU A 1 71 ? -0.338 1.908 -4.706 1.00 93.56 71 GLU A O 1
ATOM 560 N N . LEU A 1 72 ? 0.118 1.694 -2.532 1.00 94.88 72 LEU A N 1
ATOM 561 C CA . LEU A 1 72 ? 1.233 0.785 -2.757 1.00 94.88 72 LEU A CA 1
ATOM 562 C C . LEU A 1 72 ? 0.779 -0.597 -3.255 1.00 94.88 72 LEU A C 1
ATOM 564 O O . LEU A 1 72 ? 1.449 -1.200 -4.096 1.00 94.88 72 LEU A O 1
ATOM 568 N N . VAL A 1 73 ? -0.342 -1.115 -2.741 1.00 95.31 73 VAL A N 1
ATOM 569 C CA . VAL A 1 73 ? -0.938 -2.383 -3.198 1.00 95.31 73 VAL A CA 1
ATOM 570 C C . VAL A 1 73 ? -1.362 -2.282 -4.660 1.00 95.31 73 VAL A C 1
ATOM 572 O O . VAL A 1 73 ? -1.038 -3.178 -5.441 1.00 95.31 73 VAL A O 1
ATOM 575 N N . GLU A 1 74 ? -2.016 -1.188 -5.041 1.00 93.94 74 GLU A N 1
ATOM 576 C CA . GLU A 1 74 ? -2.420 -0.928 -6.424 1.00 93.94 74 GLU A CA 1
ATOM 577 C C . GLU A 1 74 ? -1.210 -0.744 -7.345 1.00 93.94 74 GLU A C 1
ATOM 579 O O . GLU A 1 74 ? -1.141 -1.377 -8.400 1.00 93.94 74 GLU A O 1
ATOM 584 N N . LEU A 1 75 ? -0.197 0.021 -6.921 1.00 94.94 75 LEU A N 1
ATOM 585 C CA . LEU A 1 75 ? 1.050 0.182 -7.675 1.00 94.94 75 LEU A CA 1
ATOM 586 C C . LEU A 1 75 ? 1.706 -1.169 -7.986 1.00 94.94 75 LEU A C 1
ATOM 588 O O . LEU A 1 75 ? 2.163 -1.397 -9.108 1.00 94.94 75 LEU A O 1
ATOM 592 N N . ARG A 1 76 ? 1.724 -2.088 -7.016 1.00 95.38 76 ARG A N 1
ATOM 593 C CA . ARG A 1 76 ? 2.245 -3.440 -7.232 1.00 95.38 76 ARG A CA 1
ATOM 594 C C . ARG A 1 76 ? 1.374 -4.251 -8.191 1.00 95.38 76 ARG A C 1
ATOM 596 O O . ARG A 1 76 ? 1.924 -4.950 -9.039 1.00 95.38 76 ARG A O 1
ATOM 603 N N . ALA A 1 77 ? 0.048 -4.160 -8.085 1.00 94.44 77 ALA A N 1
ATOM 604 C CA . ALA A 1 77 ? -0.879 -4.843 -8.991 1.00 94.44 77 ALA A CA 1
ATOM 605 C C . ALA A 1 77 ? -0.727 -4.372 -10.451 1.00 94.44 77 ALA A C 1
ATOM 607 O O . ALA A 1 77 ? -0.870 -5.170 -11.372 1.00 94.44 77 ALA A O 1
ATOM 608 N N . MET A 1 78 ? -0.343 -3.109 -10.660 1.00 94.88 78 MET A N 1
ATOM 609 C CA . MET A 1 78 ? 0.010 -2.545 -11.972 1.00 94.88 78 MET A CA 1
ATOM 610 C C . MET A 1 78 ? 1.445 -2.881 -12.429 1.00 94.88 78 MET A C 1
ATOM 612 O O . MET A 1 78 ? 1.944 -2.313 -13.401 1.00 94.88 78 MET A O 1
ATOM 616 N N . GLY A 1 79 ? 2.148 -3.778 -11.731 1.00 94.19 79 GLY A N 1
ATOM 617 C CA . GLY A 1 79 ? 3.512 -4.174 -12.078 1.00 94.19 79 GLY A CA 1
ATOM 618 C C . GLY A 1 79 ? 4.554 -3.090 -11.800 1.00 94.19 79 GLY A C 1
ATOM 619 O O . GLY A 1 79 ? 5.511 -2.963 -12.560 1.00 94.19 79 GLY A O 1
ATOM 620 N N . TRP A 1 80 ? 4.366 -2.307 -10.732 1.00 95.50 80 TRP A N 1
ATOM 621 C CA . TRP A 1 80 ? 5.241 -1.200 -10.316 1.00 95.50 80 TRP A CA 1
ATOM 622 C C . TRP A 1 80 ? 5.275 -0.010 -11.279 1.00 95.50 80 TRP A C 1
ATOM 624 O O . TRP A 1 80 ? 6.140 0.857 -11.172 1.00 95.50 80 TRP A O 1
ATOM 634 N N . ARG A 1 81 ? 4.317 0.064 -12.207 1.00 91.75 81 ARG A N 1
ATOM 635 C CA . ARG A 1 81 ? 4.213 1.161 -13.168 1.00 91.75 81 ARG A CA 1
ATOM 636 C C . ARG A 1 81 ? 3.249 2.225 -12.644 1.00 91.75 81 ARG A C 1
ATOM 638 O O . ARG A 1 81 ? 2.067 1.926 -12.470 1.00 91.75 81 ARG A O 1
ATOM 645 N N . PRO 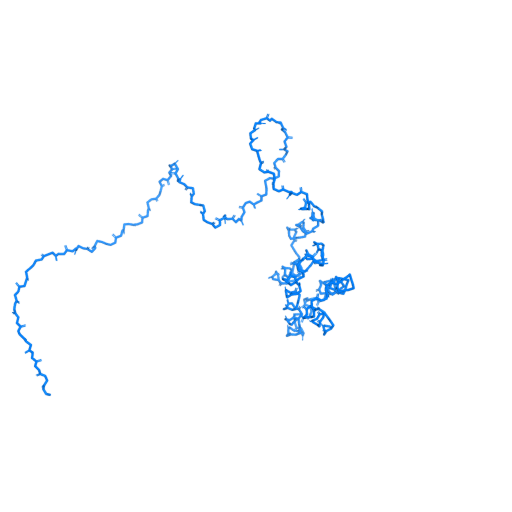A 1 82 ? 3.711 3.459 -12.383 1.00 85.56 82 PRO A N 1
ATOM 646 C CA . PRO A 1 82 ? 2.812 4.533 -11.995 1.00 85.56 82 PRO A CA 1
ATOM 647 C C . PRO A 1 82 ? 1.876 4.888 -13.157 1.00 85.56 82 PRO A C 1
ATOM 649 O O . PRO A 1 82 ? 2.290 4.953 -14.312 1.00 85.56 82 PRO A O 1
ATOM 652 N N . SER A 1 83 ? 0.611 5.148 -12.833 1.00 88.44 83 SER A N 1
ATOM 653 C CA . SER A 1 83 ? -0.394 5.668 -13.765 1.00 88.44 83 SER A CA 1
ATOM 654 C C . SER A 1 83 ? -0.806 7.083 -13.354 1.00 88.44 83 SER A C 1
ATOM 656 O O . SER A 1 83 ? -0.877 7.391 -12.159 1.00 88.44 83 SER A O 1
ATOM 658 N N . LEU A 1 84 ? -1.092 7.947 -14.334 1.00 85.06 84 LEU A N 1
ATOM 659 C CA . LEU A 1 84 ? -1.570 9.319 -14.108 1.00 85.06 84 LEU A CA 1
ATOM 660 C C . LEU A 1 84 ? -2.882 9.326 -13.316 1.00 85.06 84 LEU A C 1
ATOM 662 O O . LEU A 1 84 ? -2.978 10.012 -12.301 1.00 85.06 84 LEU A O 1
ATOM 666 N N . ALA A 1 85 ? -3.849 8.494 -13.714 1.00 85.31 85 ALA A N 1
ATOM 667 C CA . ALA A 1 85 ? -5.136 8.374 -13.027 1.00 85.31 85 ALA A CA 1
ATOM 668 C C . ALA A 1 85 ? -4.967 7.920 -11.566 1.00 85.31 85 ALA A C 1
ATOM 670 O O . ALA A 1 85 ? -5.565 8.493 -10.657 1.00 85.31 85 ALA A O 1
ATOM 671 N N . HIS A 1 86 ? -4.090 6.939 -11.336 1.00 85.56 86 HIS A N 1
ATOM 672 C CA . HIS A 1 86 ? -3.764 6.440 -9.999 1.00 85.56 86 HIS A CA 1
ATOM 673 C C . HIS A 1 86 ? -3.122 7.532 -9.131 1.00 85.56 86 HIS A C 1
ATOM 675 O O . HIS A 1 86 ? -3.553 7.797 -8.011 1.00 85.56 86 HIS A O 1
ATOM 681 N N . THR A 1 87 ? -2.121 8.226 -9.672 1.00 84.81 87 THR A N 1
ATOM 682 C CA . THR A 1 87 ? -1.406 9.299 -8.967 1.00 84.81 87 THR A CA 1
ATOM 683 C C . THR A 1 87 ? -2.354 10.437 -8.589 1.00 84.81 87 THR A C 1
ATOM 685 O O . THR A 1 87 ? -2.351 10.904 -7.451 1.00 84.81 87 THR A O 1
ATOM 688 N N . GLN A 1 88 ? -3.231 10.830 -9.513 1.00 84.56 88 GLN A N 1
ATOM 689 C CA . GLN A 1 88 ? -4.218 11.883 -9.302 1.00 84.56 88 GLN A CA 1
ATOM 690 C C . GLN A 1 88 ? -5.262 11.510 -8.238 1.00 84.56 88 GLN A C 1
ATOM 692 O O . GLN A 1 88 ? -5.643 12.356 -7.428 1.00 84.56 88 GLN A O 1
ATOM 697 N N . TYR A 1 89 ? -5.701 10.251 -8.195 1.00 85.69 89 TYR A N 1
ATOM 698 C CA . TYR A 1 89 ? -6.648 9.772 -7.188 1.00 85.69 89 TYR A CA 1
ATOM 699 C C . TYR A 1 89 ? -6.094 9.882 -5.757 1.00 85.69 89 TYR A C 1
ATOM 701 O O . TYR A 1 89 ? -6.803 10.336 -4.857 1.00 85.69 89 TYR A O 1
ATOM 709 N N . TYR A 1 90 ? -4.822 9.525 -5.546 1.00 85.81 90 TYR A N 1
ATOM 710 C CA . TYR A 1 90 ? -4.196 9.544 -4.219 1.00 85.81 90 TYR A CA 1
ATOM 711 C C . TYR A 1 90 ? -3.614 10.905 -3.806 1.00 85.81 90 TYR A C 1
ATOM 713 O O . TYR A 1 90 ? -3.470 11.149 -2.607 1.00 85.81 90 TYR A O 1
ATOM 721 N N . LEU A 1 91 ? -3.300 11.797 -4.754 1.00 82.06 91 LEU A N 1
ATOM 722 C CA . LEU A 1 91 ? -2.871 13.176 -4.468 1.00 82.06 91 LEU A CA 1
ATOM 723 C C . LEU A 1 91 ? -4.031 14.072 -4.015 1.00 82.06 91 LEU A C 1
ATOM 725 O O . LEU A 1 91 ? -3.859 14.880 -3.110 1.00 82.06 91 LEU A O 1
ATOM 729 N N . ASN A 1 92 ? -5.217 13.915 -4.608 1.00 73.12 92 ASN A N 1
ATOM 730 C CA . ASN A 1 92 ? -6.347 14.829 -4.391 1.00 73.12 92 ASN A CA 1
ATOM 731 C C . ASN A 1 92 ? -7.240 14.469 -3.190 1.00 73.12 92 ASN A C 1
ATOM 733 O O . ASN A 1 92 ? -8.239 15.140 -2.939 1.00 73.12 92 ASN A O 1
ATOM 737 N N . ARG A 1 93 ? -6.920 13.399 -2.451 1.00 66.44 93 ARG A N 1
ATOM 738 C CA . ARG A 1 93 ? -7.768 12.853 -1.377 1.00 66.44 93 ARG A CA 1
ATOM 739 C C . ARG A 1 93 ? -7.315 13.003 0.085 1.00 66.44 93 ARG A C 1
ATOM 741 O O . ARG A 1 93 ? -7.974 12.381 0.917 1.00 66.44 93 ARG A O 1
ATOM 748 N N . PRO A 1 94 ? -6.289 13.786 0.479 1.00 56.81 94 PRO A N 1
ATOM 749 C CA . PRO A 1 94 ? -5.856 13.764 1.876 1.00 56.81 94 PRO A CA 1
ATOM 750 C C . PRO A 1 94 ? -6.923 14.216 2.900 1.00 56.81 94 PRO A C 1
ATOM 752 O O . PRO A 1 94 ? -6.831 13.767 4.037 1.00 56.81 94 PRO A O 1
ATOM 755 N N . GLU A 1 95 ? -7.971 14.975 2.527 1.00 51.81 95 GLU A N 1
ATOM 756 C CA . GLU A 1 95 ? -8.983 15.464 3.498 1.00 51.81 95 GLU A CA 1
ATOM 757 C C . GLU A 1 95 ? -10.466 15.428 3.067 1.00 51.81 95 GLU A C 1
ATOM 759 O O . GLU A 1 95 ? -11.348 15.452 3.924 1.00 51.81 95 GLU A O 1
ATOM 764 N N . GLN A 1 96 ? -10.807 15.327 1.776 1.00 50.88 96 GLN A N 1
ATOM 765 C CA . GLN A 1 96 ? -12.193 15.598 1.337 1.00 50.88 96 GLN A CA 1
ATOM 766 C C . GLN A 1 96 ? -13.256 14.574 1.790 1.00 50.88 96 GLN A C 1
ATOM 768 O O . GLN A 1 96 ? -14.449 14.851 1.685 1.00 50.88 96 GLN A O 1
ATOM 773 N N . GLN A 1 97 ? -12.873 13.401 2.306 1.00 52.06 97 GLN A N 1
ATOM 774 C CA . GLN A 1 97 ? -13.832 12.364 2.719 1.00 52.06 97 GLN A CA 1
ATOM 775 C C . GLN A 1 97 ? -14.186 12.371 4.214 1.00 52.06 97 GLN A C 1
ATOM 777 O O . GLN A 1 97 ? -15.087 11.638 4.608 1.00 52.06 97 GLN A O 1
ATOM 782 N N . GLN A 1 98 ? -13.545 13.194 5.052 1.00 50.12 98 GLN A N 1
ATOM 783 C CA . GLN A 1 98 ? -13.868 13.234 6.488 1.00 50.12 98 GLN A CA 1
ATOM 784 C C . GLN A 1 98 ? -15.100 14.097 6.832 1.00 50.12 98 GLN A C 1
ATOM 786 O O . GLN A 1 98 ? -15.539 14.079 7.977 1.00 50.12 98 GLN A O 1
ATOM 791 N N . GLN A 1 99 ? -15.700 14.801 5.858 1.00 46.62 99 GLN A N 1
ATOM 792 C CA . GLN A 1 99 ? -16.860 15.685 6.075 1.00 46.62 99 GLN A CA 1
ATOM 793 C C . GLN A 1 99 ? -18.204 15.209 5.498 1.00 46.62 99 GLN A C 1
ATOM 795 O O . GLN A 1 99 ? -19.204 15.896 5.689 1.00 46.62 99 GLN A O 1
ATOM 800 N N . GLN A 1 100 ? -18.304 14.046 4.849 1.00 42.59 100 GLN A N 1
ATOM 801 C CA . GLN A 1 100 ? -19.622 13.537 4.435 1.00 42.59 100 GLN A CA 1
ATOM 802 C C . GLN A 1 100 ? -20.241 12.684 5.546 1.00 42.59 100 GLN A C 1
ATOM 804 O O . GLN A 1 100 ? -20.184 11.457 5.530 1.00 42.59 100 GLN A O 1
ATOM 809 N N . GLN A 1 101 ? -20.835 13.367 6.528 1.00 36.72 101 GLN A N 1
ATOM 810 C CA . GLN A 1 101 ? -21.900 12.785 7.346 1.00 36.72 101 GLN A CA 1
ATOM 811 C C . GLN A 1 101 ? -23.096 12.414 6.441 1.00 36.72 101 GLN A C 1
ATOM 813 O O . GLN A 1 101 ? -23.361 13.122 5.466 1.00 36.72 101 GLN A O 1
ATOM 818 N N . PRO A 1 102 ? -23.847 11.337 6.734 1.00 42.78 102 PRO A N 1
ATOM 819 C CA . PRO A 1 102 ? -25.025 10.970 5.959 1.00 42.78 102 PRO A CA 1
ATOM 820 C C . PRO A 1 1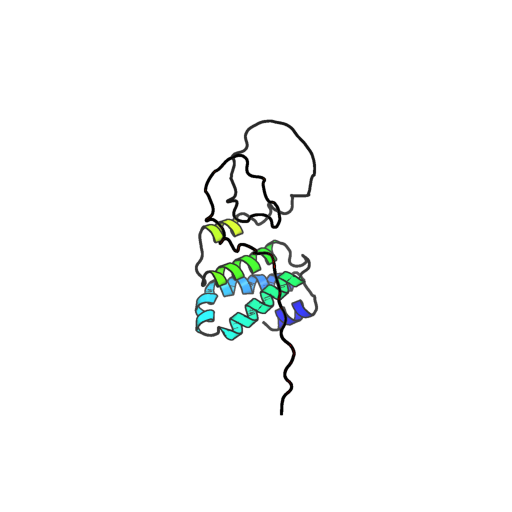02 ? -26.197 11.885 6.334 1.00 42.78 102 PRO A C 1
ATOM 822 O O . PRO A 1 102 ? -26.965 11.583 7.244 1.00 42.78 102 PRO A O 1
ATOM 825 N N . GLN A 1 103 ? -26.351 13.007 5.634 1.00 35.19 103 GLN A N 1
ATOM 826 C CA . GLN A 1 103 ? -27.542 13.842 5.763 1.00 35.19 103 GLN A CA 1
ATOM 827 C C . GLN A 1 103 ? -28.573 13.409 4.717 1.00 35.19 103 GLN A C 1
ATOM 829 O O . GLN A 1 103 ? -28.519 13.771 3.544 1.00 35.19 103 GLN A O 1
ATOM 834 N N . GLN A 1 104 ? -29.505 12.568 5.162 1.00 45.69 104 GLN A N 1
ATOM 835 C CA . GLN A 1 104 ? -30.799 12.403 4.512 1.00 45.69 104 GLN A CA 1
ATOM 836 C C . GLN A 1 104 ? -31.505 13.768 4.526 1.00 45.69 104 GLN A C 1
ATOM 838 O O . GLN A 1 104 ? -31.708 14.281 5.622 1.00 45.69 104 GLN A O 1
ATOM 843 N N . GLN A 1 105 ? -31.866 14.340 3.365 1.00 36.41 105 GLN A N 1
ATOM 844 C CA . GLN A 1 105 ? -33.095 15.138 3.146 1.00 36.41 105 GLN A CA 1
ATOM 845 C C . GLN A 1 105 ? -33.154 15.804 1.750 1.00 36.41 105 GLN A C 1
ATOM 847 O O . GLN A 1 105 ? -32.334 16.641 1.398 1.00 36.41 105 GLN A O 1
ATOM 852 N N . ILE A 1 106 ? -34.148 15.368 0.965 1.00 35.84 106 ILE A N 1
ATOM 853 C CA . ILE A 1 106 ? -35.225 16.154 0.322 1.00 35.84 106 ILE A CA 1
ATOM 854 C C . ILE A 1 106 ? -34.857 17.503 -0.348 1.00 35.84 106 ILE A C 1
ATOM 856 O O . ILE A 1 106 ? -34.662 18.504 0.322 1.00 35.84 106 ILE A O 1
ATOM 860 N N . GLY A 1 107 ? -34.961 17.524 -1.687 1.00 41.31 107 GLY A N 1
ATOM 861 C CA . GLY A 1 107 ? -35.709 18.526 -2.472 1.00 41.31 107 GLY A CA 1
ATOM 862 C C . GLY A 1 107 ? -35.185 19.967 -2.652 1.00 41.31 107 GLY A C 1
ATOM 863 O O . GLY A 1 107 ? -35.160 20.753 -1.716 1.00 41.31 107 GLY A O 1
ATOM 864 N N . THR A 1 108 ? -35.073 20.354 -3.936 1.00 35.44 108 THR A N 1
ATOM 865 C CA . THR A 1 108 ? -35.328 21.696 -4.540 1.00 35.44 108 THR A CA 1
ATOM 866 C C . THR A 1 108 ? -34.123 22.566 -4.976 1.00 35.44 108 THR A C 1
ATOM 868 O O . THR A 1 108 ? -33.453 23.207 -4.180 1.00 35.44 108 THR A O 1
ATOM 871 N N . PHE A 1 109 ? -33.907 22.575 -6.302 1.00 43.94 109 PHE A N 1
ATOM 872 C CA . PHE A 1 109 ? -33.578 23.672 -7.244 1.00 43.94 109 PHE A CA 1
ATOM 873 C C . PHE A 1 109 ? -32.849 24.945 -6.741 1.00 43.94 109 PHE A C 1
ATOM 875 O O . PHE A 1 109 ? -33.488 25.835 -6.192 1.00 43.94 109 PHE A O 1
ATOM 882 N N . ASN A 1 110 ? -31.549 25.109 -7.046 1.00 47.66 110 ASN A N 1
ATOM 883 C CA . ASN A 1 110 ? -31.025 25.967 -8.136 1.00 47.66 110 ASN A CA 1
ATOM 884 C C . ASN A 1 110 ? -29.491 26.167 -8.084 1.00 47.66 110 ASN A C 1
ATOM 886 O O . ASN A 1 110 ? -28.898 26.291 -7.018 1.00 47.66 110 ASN A O 1
ATOM 890 N N . SER A 1 111 ? -28.924 26.338 -9.283 1.00 44.94 111 SER A N 1
ATOM 891 C CA . SER A 1 111 ? -27.714 27.107 -9.625 1.00 44.94 111 SER A CA 1
ATOM 892 C C . SER A 1 111 ? -26.298 26.528 -9.422 1.00 44.94 111 SER A C 1
ATOM 894 O O . SER A 1 111 ? -25.720 26.515 -8.342 1.00 44.94 111 SER A O 1
ATOM 896 N N . HIS A 1 112 ? -25.708 26.203 -10.583 1.00 47.09 112 HIS A N 1
ATOM 897 C CA . HIS A 1 112 ? -24.296 26.326 -10.974 1.00 47.09 112 HIS A CA 1
ATOM 898 C C . HIS A 1 112 ? -23.238 25.644 -10.093 1.00 47.09 112 HIS A C 1
ATOM 900 O O . HIS A 1 112 ? -22.439 26.291 -9.420 1.00 47.09 112 HIS A O 1
ATOM 906 N N . LYS A 1 113 ? -23.127 24.318 -10.230 1.00 41.31 113 LYS A N 1
ATOM 907 C CA . LYS A 1 113 ? -21.922 23.572 -9.848 1.00 41.31 113 LYS A CA 1
ATOM 908 C C . LYS A 1 113 ? -21.358 22.880 -11.086 1.00 41.31 113 LYS A C 1
ATOM 910 O O . LYS A 1 113 ? -22.068 22.104 -11.722 1.00 41.31 113 LYS A O 1
ATOM 915 N N . LEU A 1 114 ? -20.102 23.177 -11.437 1.00 37.09 114 LEU A N 1
ATOM 916 C CA . LEU A 1 114 ? -19.360 22.424 -12.450 1.00 37.09 114 LEU A CA 1
ATOM 917 C C . LEU A 1 114 ? -19.455 20.933 -12.114 1.00 37.09 114 LEU A C 1
ATOM 919 O O . LEU A 1 114 ? -19.010 20.487 -11.053 1.00 37.09 114 LEU A O 1
ATOM 923 N N . ILE A 1 115 ? -20.062 20.184 -13.025 1.00 36.97 115 ILE A N 1
ATOM 924 C CA . ILE A 1 115 ? -20.219 18.742 -12.935 1.00 36.97 115 ILE A CA 1
ATOM 925 C C . ILE A 1 115 ? -18.850 18.133 -13.249 1.00 36.97 115 ILE A C 1
ATOM 927 O O . ILE A 1 115 ? -18.532 17.853 -14.398 1.00 36.97 115 ILE A O 1
ATOM 931 N N . TYR A 1 116 ? -18.019 17.925 -12.226 1.00 42.28 116 TYR A N 1
ATOM 932 C CA . TYR A 1 116 ? -17.033 16.850 -12.287 1.00 42.28 116 TYR A CA 1
ATOM 933 C C . TYR A 1 116 ? -17.811 15.546 -12.141 1.00 42.28 116 TYR A C 1
ATOM 935 O O . TYR A 1 116 ? -18.039 15.045 -11.041 1.00 42.28 116 TYR A O 1
ATOM 943 N N . SER A 1 117 ? -18.290 15.035 -13.271 1.00 40.97 117 SER A N 1
ATOM 944 C CA . SER A 1 117 ? -18.804 13.679 -13.386 1.00 40.97 117 SER A CA 1
ATOM 945 C C . SER A 1 117 ? -17.669 12.725 -13.024 1.00 40.97 117 SER A C 1
ATOM 947 O O . SER A 1 117 ? -16.719 12.551 -13.787 1.00 40.97 117 SER A O 1
ATOM 949 N N . ALA A 1 118 ? -17.745 12.141 -11.828 1.00 44.25 118 ALA A N 1
ATOM 950 C CA . ALA A 1 118 ? -16.954 10.969 -11.488 1.00 44.25 118 ALA A CA 1
ATOM 951 C C . ALA A 1 118 ? -17.197 9.892 -12.562 1.00 44.25 118 ALA A C 1
ATOM 953 O O . ALA A 1 118 ? -18.349 9.725 -12.975 1.00 44.25 118 ALA A O 1
ATOM 954 N N . PRO A 1 119 ? -16.174 9.153 -13.029 1.00 44.75 119 PRO A N 1
ATOM 955 C CA . PRO A 1 119 ? -16.426 7.985 -13.857 1.00 44.75 119 PRO A CA 1
ATOM 956 C C . PRO A 1 119 ? -17.219 6.978 -13.017 1.00 44.75 119 PRO A C 1
ATOM 958 O O . PRO A 1 119 ? -16.699 6.359 -12.088 1.00 44.75 119 PRO A O 1
ATOM 961 N N . VAL A 1 120 ? -18.511 6.864 -13.315 1.00 55.84 120 VAL A N 1
ATOM 962 C CA . VAL A 1 120 ? -19.403 5.840 -12.778 1.00 55.84 120 VAL A CA 1
ATOM 963 C C . VAL A 1 120 ? -18.958 4.494 -13.338 1.00 55.84 120 VAL A C 1
ATOM 965 O O . VAL A 1 120 ? -19.332 4.106 -14.436 1.00 55.84 120 VAL A O 1
ATOM 968 N N . SER A 1 121 ? -18.101 3.784 -12.612 1.00 58.78 121 SER A N 1
ATOM 969 C CA . SER A 1 121 ? -17.701 2.431 -13.001 1.00 58.78 121 SER A CA 1
ATOM 970 C C . SER A 1 121 ? -17.674 1.500 -11.797 1.00 58.78 121 SER A C 1
ATOM 972 O O . SER A 1 121 ? -16.642 0.938 -11.450 1.00 58.78 121 SER A O 1
ATOM 974 N N . ALA A 1 122 ? -18.833 1.352 -11.158 1.00 47.62 122 ALA A N 1
ATOM 975 C CA . ALA A 1 122 ? -19.243 0.122 -10.486 1.00 47.62 122 ALA A CA 1
ATOM 976 C C . ALA A 1 122 ? -20.768 0.179 -10.279 1.00 47.62 122 ALA A C 1
ATOM 978 O O . ALA A 1 122 ? -21.240 1.102 -9.609 1.00 47.62 122 ALA A O 1
ATOM 979 N N . PRO A 1 123 ? -21.561 -0.747 -10.846 1.00 46.94 123 PRO A N 1
ATOM 980 C CA . PRO A 1 123 ? -22.969 -0.840 -10.496 1.00 46.94 123 PRO A CA 1
ATOM 981 C C . PRO A 1 123 ? -23.087 -1.261 -9.020 1.00 46.94 123 PRO A C 1
ATOM 983 O O . PRO A 1 123 ? -22.342 -2.142 -8.579 1.00 46.94 123 PRO A O 1
ATOM 986 N N . PRO A 1 124 ? -23.992 -0.659 -8.231 1.00 49.56 124 PRO A N 1
ATOM 987 C CA . PRO A 1 124 ? -24.312 -1.181 -6.910 1.00 49.56 124 PRO A CA 1
ATOM 988 C C . PRO A 1 124 ? -24.861 -2.603 -7.067 1.00 49.56 124 PRO A C 1
ATOM 990 O O . PRO A 1 124 ? -25.725 -2.853 -7.910 1.00 49.56 124 PRO A O 1
ATOM 993 N N . PHE A 1 125 ? -24.366 -3.545 -6.263 1.00 44.34 125 PHE A N 1
ATOM 994 C CA . PHE A 1 125 ? -24.980 -4.867 -6.166 1.00 44.34 125 PHE A CA 1
ATOM 995 C C . PHE A 1 125 ? -26.464 -4.692 -5.798 1.00 44.34 125 PHE A C 1
ATOM 997 O O . PHE A 1 125 ? -26.778 -4.189 -4.723 1.00 44.34 125 PHE A O 1
ATOM 1004 N N . GLY A 1 126 ? -27.366 -5.099 -6.698 1.00 54.97 126 GLY A N 1
ATOM 1005 C CA . GLY A 1 126 ? -28.783 -5.304 -6.381 1.00 54.97 126 GLY A CA 1
ATOM 1006 C C . GLY A 1 126 ? -29.797 -4.243 -6.824 1.00 54.97 126 GLY A C 1
ATOM 1007 O O . GLY A 1 126 ? -30.927 -4.298 -6.352 1.00 54.97 126 GLY A O 1
ATOM 1008 N N . THR A 1 127 ? -29.482 -3.312 -7.728 1.00 46.41 127 THR A N 1
ATOM 1009 C CA . THR A 1 127 ? -30.515 -2.444 -8.335 1.00 46.41 127 THR A CA 1
ATOM 1010 C C . THR A 1 127 ? -30.663 -2.749 -9.822 1.00 46.41 127 THR A C 1
ATOM 1012 O O . THR A 1 127 ? -29.806 -2.415 -10.633 1.00 46.41 127 THR A O 1
ATOM 1015 N N . ILE A 1 128 ? -31.758 -3.430 -10.162 1.00 48.12 128 ILE A N 1
ATOM 1016 C CA . ILE A 1 128 ? -32.280 -3.556 -11.523 1.00 48.12 128 ILE A CA 1
ATOM 1017 C C . ILE A 1 128 ? -33.096 -2.280 -11.791 1.00 48.12 128 ILE A C 1
ATOM 1019 O O . ILE A 1 128 ? -34.145 -2.114 -11.167 1.00 48.12 128 ILE A O 1
ATOM 1023 N N . PRO A 1 129 ? -32.683 -1.364 -12.679 1.00 46.00 129 PRO A N 1
ATOM 1024 C CA . PRO A 1 129 ? -33.618 -0.397 -13.230 1.00 46.00 129 PRO A CA 1
ATOM 1025 C C . PRO A 1 129 ? -34.519 -1.103 -14.256 1.00 46.00 129 PRO A C 1
ATOM 1027 O O . PRO A 1 129 ? -34.045 -1.735 -15.196 1.00 46.00 129 PRO A O 1
ATOM 1030 N N . VAL A 1 130 ? -35.834 -1.010 -14.051 1.00 50.56 130 VAL A N 1
ATOM 1031 C CA . VAL A 1 130 ? -36.864 -1.362 -15.040 1.00 50.56 130 VAL A CA 1
ATOM 1032 C C . VAL A 1 130 ? -36.647 -0.501 -16.294 1.00 50.56 130 VAL A C 1
ATOM 1034 O O . VAL A 1 130 ? -36.714 0.725 -16.232 1.00 50.56 130 VAL A O 1
ATOM 1037 N N . ASN A 1 131 ? -36.336 -1.145 -17.422 1.00 46.38 131 ASN A N 1
ATOM 1038 C CA . ASN A 1 131 ? -36.112 -0.503 -18.721 1.00 46.38 131 ASN A CA 1
ATOM 1039 C C . ASN A 1 131 ? -37.418 0.102 -19.279 1.00 46.38 131 ASN A C 1
ATOM 1041 O O . ASN A 1 131 ? -38.384 -0.647 -19.439 1.00 46.38 131 ASN A O 1
ATOM 1045 N N . PRO A 1 132 ? -37.452 1.380 -19.704 1.00 53.66 132 PRO A N 1
ATOM 1046 C CA . PRO A 1 132 ? -38.573 1.930 -20.454 1.00 53.66 132 PRO A CA 1
ATOM 1047 C C . PRO A 1 132 ? -38.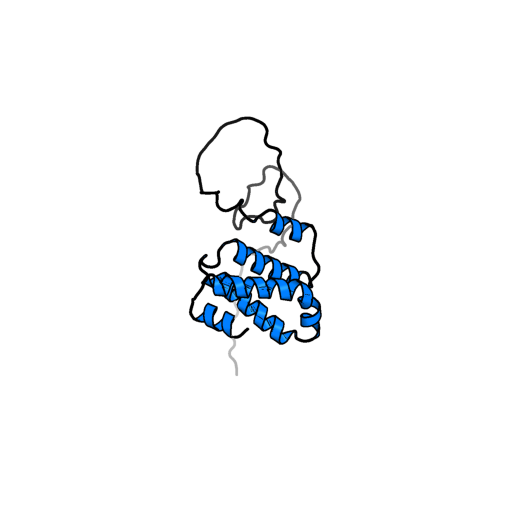181 2.161 -21.926 1.00 53.66 132 PRO A C 1
ATOM 1049 O O . PRO A 1 132 ? -37.900 3.283 -22.309 1.00 53.66 132 PRO A O 1
ATOM 1052 N N . PHE A 1 133 ? -38.239 1.116 -22.762 1.00 45.03 133 PHE A N 1
ATOM 1053 C CA . PHE A 1 133 ? -38.021 1.104 -24.231 1.00 45.03 133 PHE A CA 1
ATOM 1054 C C . PHE A 1 133 ? -36.573 0.897 -24.725 1.00 45.03 133 PHE A C 1
ATOM 1056 O O . PHE A 1 133 ? -35.711 1.754 -24.575 1.00 45.03 133 PHE A O 1
ATOM 1063 N N . GLY A 1 134 ? -36.325 -0.240 -25.396 1.00 39.22 134 GLY A N 1
ATOM 1064 C CA . GLY A 1 134 ? -35.041 -0.513 -26.057 1.00 39.22 134 GLY A CA 1
ATOM 1065 C C . GLY A 1 134 ? -34.837 -1.956 -26.530 1.00 39.22 134 GLY A C 1
ATOM 1066 O O . GLY A 1 134 ? -33.945 -2.642 -26.056 1.00 39.22 134 GLY A O 1
ATOM 1067 N N . ASN A 1 135 ? -35.699 -2.403 -27.440 1.00 53.19 135 ASN A N 1
ATOM 1068 C CA . ASN A 1 135 ? -35.558 -3.528 -28.371 1.00 53.19 135 ASN A CA 1
ATOM 1069 C C . ASN A 1 135 ? -34.111 -3.972 -28.705 1.00 53.19 135 ASN A C 1
ATOM 1071 O O . ASN A 1 135 ? -33.458 -3.270 -29.465 1.00 53.19 135 ASN A O 1
ATOM 1075 N N . PHE A 1 136 ? -33.686 -5.170 -28.276 1.00 44.34 136 PHE A N 1
ATOM 1076 C CA . PHE A 1 136 ? -32.885 -6.125 -29.068 1.00 44.34 136 PHE A CA 1
ATOM 1077 C C . PHE A 1 136 ? -33.169 -7.548 -28.561 1.00 44.34 136 PHE A C 1
ATOM 1079 O O . PHE A 1 136 ? -32.982 -7.852 -27.384 1.00 44.34 136 PHE A O 1
ATOM 1086 N N . GLY A 1 137 ? -33.702 -8.388 -29.451 1.00 43.53 137 GLY A N 1
ATOM 1087 C CA . GLY A 1 137 ? -34.149 -9.746 -29.156 1.00 43.53 137 GLY A CA 1
ATOM 1088 C C . GLY A 1 137 ? -33.007 -10.680 -28.757 1.00 43.53 137 GLY A C 1
ATOM 1089 O O . GLY A 1 137 ? -31.995 -10.774 -29.450 1.00 43.53 137 GLY A O 1
ATOM 1090 N N . GLY A 1 138 ? -33.201 -11.392 -27.647 1.00 48.97 138 GLY A N 1
ATOM 1091 C CA . GLY A 1 138 ? -32.437 -12.598 -27.335 1.00 48.97 138 GLY A CA 1
ATOM 1092 C C . GLY A 1 138 ? -32.868 -13.763 -28.240 1.00 48.97 138 GLY A C 1
ATOM 1093 O O . GLY A 1 138 ? -33.988 -13.747 -28.759 1.00 48.97 138 GLY A O 1
ATOM 1094 N N . PRO A 1 139 ? -32.002 -14.767 -28.462 1.00 50.59 139 PRO A N 1
ATOM 1095 C CA . PRO A 1 139 ? -32.336 -15.909 -29.306 1.00 50.59 139 PRO A CA 1
ATOM 1096 C C . PRO A 1 139 ? -33.457 -16.746 -28.659 1.00 50.59 139 PRO A C 1
ATOM 1098 O O . PRO A 1 139 ? -33.529 -16.811 -27.428 1.00 50.59 139 PRO A O 1
ATOM 1101 N N . PRO A 1 140 ? -34.339 -17.388 -29.450 1.00 57.09 140 PRO A N 1
ATOM 1102 C CA . PRO A 1 140 ? -35.424 -18.188 -28.898 1.00 57.09 140 PRO A CA 1
ATOM 1103 C C . PRO A 1 140 ? -34.884 -19.449 -28.190 1.00 57.09 140 PRO A C 1
ATOM 1105 O O . PRO A 1 140 ? -33.917 -20.052 -28.666 1.00 57.09 140 PRO A O 1
ATOM 1108 N N . PRO A 1 141 ? -35.495 -19.871 -27.068 1.00 57.62 141 PRO A N 1
ATOM 1109 C CA . PRO A 1 141 ? -35.151 -21.119 -26.387 1.00 57.62 141 PRO A CA 1
ATOM 1110 C C . PRO A 1 141 ? -35.584 -22.354 -27.205 1.00 57.62 141 PRO A C 1
ATOM 1112 O O . PRO A 1 141 ? -36.545 -22.274 -27.976 1.00 57.62 141 PRO A O 1
ATOM 1115 N N . PRO A 1 142 ? -34.916 -23.513 -27.039 1.00 49.97 142 PRO A N 1
ATOM 1116 C CA . PRO A 1 142 ? -35.282 -24.737 -27.742 1.00 49.97 142 PRO A CA 1
ATOM 1117 C C . PRO A 1 142 ? -36.637 -25.252 -27.240 1.00 49.97 142 PRO A C 1
ATOM 1119 O O . PRO A 1 142 ? -36.869 -25.366 -26.036 1.00 49.97 142 PRO A O 1
ATOM 1122 N N . LEU A 1 143 ? -37.532 -25.572 -28.175 1.00 44.72 143 LEU A N 1
ATOM 1123 C CA . LEU A 1 143 ? -38.836 -26.161 -27.889 1.00 44.72 143 LEU A CA 1
ATOM 1124 C C . LEU A 1 143 ? -38.662 -27.633 -27.493 1.00 44.72 143 LEU A C 1
ATOM 1126 O O . LEU A 1 143 ? -38.506 -28.492 -28.358 1.00 44.72 143 LEU A O 1
ATOM 1130 N N . TYR A 1 144 ? -38.709 -27.936 -26.195 1.00 46.91 144 TYR A N 1
ATOM 1131 C CA . TYR A 1 144 ? -38.988 -29.297 -25.736 1.00 46.91 144 TYR A CA 1
ATOM 1132 C C . TYR A 1 144 ? -40.499 -29.422 -25.535 1.00 46.91 144 TYR A C 1
ATOM 1134 O O . TYR A 1 144 ? -41.053 -28.948 -24.544 1.00 46.91 144 TYR A O 1
ATOM 1142 N N . VAL A 1 145 ? -41.170 -29.988 -26.539 1.00 43.31 145 VAL A N 1
ATOM 1143 C CA . VAL A 1 145 ? -42.601 -30.285 -26.493 1.00 43.31 145 VAL A CA 1
ATOM 1144 C C . VAL A 1 145 ? -42.810 -31.473 -25.548 1.00 43.31 145 VAL A C 1
ATOM 1146 O O . VAL A 1 145 ? -42.266 -32.557 -25.759 1.00 43.31 145 VAL A O 1
ATOM 1149 N N . GLY A 1 146 ? -43.545 -31.249 -24.460 1.00 35.28 146 GLY A N 1
ATOM 1150 C CA . GLY A 1 146 ? -44.087 -32.328 -23.642 1.00 35.28 146 GLY A CA 1
ATOM 1151 C C . GLY A 1 146 ? -45.189 -33.015 -24.440 1.00 35.28 146 GLY A C 1
ATOM 1152 O O . GLY A 1 146 ? -46.177 -32.374 -24.779 1.00 35.28 146 GLY A O 1
ATOM 1153 N N . GLY A 1 147 ? -44.970 -34.278 -24.800 1.00 38.34 147 GLY A N 1
ATOM 1154 C CA . GLY A 1 147 ? -45.983 -35.145 -25.389 1.00 38.34 147 GLY A CA 1
ATOM 1155 C C . GLY A 1 147 ? -46.624 -35.989 -24.298 1.00 38.34 147 GLY A C 1
ATOM 1156 O O . GLY A 1 147 ? -45.940 -36.751 -23.613 1.00 38.34 147 GLY A O 1
ATOM 1157 N N . ASP A 1 148 ? -47.927 -35.830 -24.132 1.00 38.94 148 ASP A N 1
ATOM 1158 C CA . ASP A 1 148 ? -48.764 -36.640 -23.264 1.00 38.94 148 ASP A CA 1
ATOM 1159 C C . ASP A 1 148 ? -49.246 -37.921 -23.970 1.00 38.94 148 ASP A C 1
ATOM 1161 O O . ASP A 1 148 ? -49.494 -37.958 -25.172 1.00 38.94 148 ASP A O 1
ATOM 1165 N N . VAL A 1 149 ? -49.473 -38.931 -23.125 1.00 39.88 149 VAL A N 1
ATOM 1166 C CA . VAL A 1 149 ? -50.423 -40.047 -23.257 1.00 39.88 149 VAL A CA 1
ATOM 1167 C C . VAL A 1 149 ? -49.948 -41.410 -23.798 1.00 39.88 149 VAL A C 1
ATOM 1169 O O . VAL A 1 149 ? -49.363 -41.558 -24.864 1.00 39.88 149 VAL A O 1
ATOM 1172 N N . ASN A 1 150 ? -50.395 -42.415 -23.034 1.00 37.84 150 ASN A N 1
ATOM 1173 C CA . ASN A 1 150 ? -50.567 -43.847 -23.294 1.00 37.84 150 ASN A CA 1
ATOM 1174 C C . ASN A 1 150 ? -49.416 -44.833 -23.023 1.00 37.84 150 ASN A C 1
ATOM 1176 O O . ASN A 1 150 ? -48.532 -45.075 -23.837 1.00 37.84 150 ASN A O 1
ATOM 1180 N N . SER A 1 151 ? -49.556 -45.523 -21.885 1.00 40.78 151 SER A N 1
ATOM 1181 C CA . SER A 1 151 ? -49.068 -46.888 -21.654 1.00 40.78 151 SER A CA 1
ATOM 1182 C C . SER A 1 151 ? -49.603 -47.859 -22.727 1.00 40.78 151 SER A C 1
ATOM 1184 O O . SER A 1 151 ? -50.696 -47.645 -23.254 1.00 40.78 151 SER A O 1
ATOM 1186 N N . PRO A 1 152 ? -48.901 -48.978 -22.991 1.00 44.59 152 PRO A N 1
ATOM 1187 C CA . PRO A 1 152 ? -49.275 -50.194 -22.268 1.00 44.59 152 PRO A CA 1
ATOM 1188 C C . PRO A 1 152 ? -48.095 -51.080 -21.811 1.00 44.59 152 PRO A C 1
ATOM 1190 O O . PRO A 1 152 ? -47.019 -51.106 -22.394 1.00 44.59 152 PRO A O 1
ATOM 1193 N N . VAL A 1 153 ? -48.383 -51.788 -20.716 1.00 44.53 153 VAL A N 1
ATOM 1194 C CA . VAL A 1 153 ? -47.834 -53.032 -20.140 1.00 44.53 153 VAL A CA 1
ATOM 1195 C C . VAL A 1 153 ? -46.639 -53.742 -20.818 1.00 44.53 153 VAL A C 1
ATOM 1197 O O . VAL A 1 153 ? -46.720 -54.135 -21.975 1.00 44.53 153 VAL A O 1
ATOM 1200 N N . ILE A 1 154 ? -45.593 -54.057 -20.031 1.00 44.94 154 ILE A N 1
ATOM 1201 C CA . ILE A 1 154 ? -44.951 -55.392 -19.957 1.00 44.94 154 ILE A CA 1
ATOM 1202 C C . ILE A 1 154 ? -44.021 -55.495 -18.726 1.00 44.94 154 ILE A C 1
ATOM 1204 O O . ILE A 1 154 ? -43.436 -54.515 -18.278 1.00 44.94 154 ILE A O 1
ATOM 1208 N N . ALA A 1 155 ? -44.017 -56.692 -18.136 1.00 51.03 155 ALA A N 1
ATOM 1209 C CA . ALA A 1 155 ? -43.676 -57.065 -16.759 1.00 51.03 155 ALA A CA 1
ATOM 1210 C C . ALA A 1 155 ? -42.152 -57.182 -16.457 1.00 51.03 155 ALA A C 1
ATOM 1212 O O . ALA A 1 155 ? -41.342 -57.082 -17.377 1.00 51.03 155 ALA A O 1
ATOM 1213 N N . PRO A 1 156 ? -41.737 -57.400 -15.186 1.00 51.34 156 PRO A N 1
ATOM 1214 C CA . PRO A 1 156 ? -40.338 -57.350 -14.767 1.00 51.34 156 PRO A CA 1
ATOM 1215 C C . PRO A 1 156 ? -39.626 -58.689 -14.998 1.00 51.34 156 PRO A C 1
ATOM 1217 O O . PRO A 1 156 ? -40.201 -59.750 -14.756 1.00 51.34 156 PRO A O 1
ATOM 1220 N N . GLN A 1 157 ? -38.356 -58.651 -15.406 1.00 44.59 1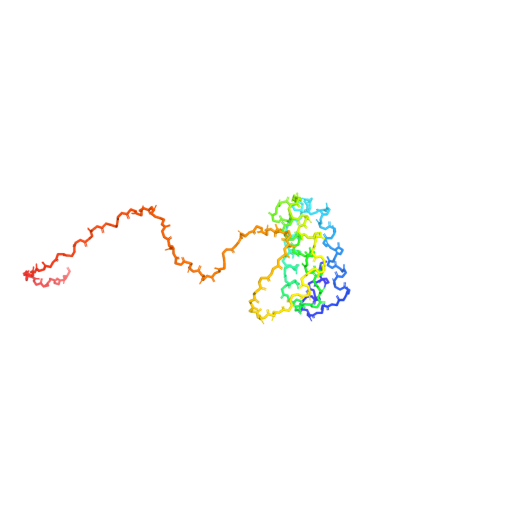57 GLN A N 1
ATOM 1221 C CA . GLN A 1 157 ? -37.516 -59.846 -15.509 1.00 44.59 157 GLN A CA 1
ATOM 1222 C C . GLN A 1 157 ? -36.419 -59.819 -14.425 1.00 44.59 157 GLN A C 1
ATOM 1224 O O . GLN A 1 157 ? -35.706 -58.817 -14.331 1.00 44.59 157 GLN A O 1
ATOM 1229 N N . PRO A 1 158 ? -36.276 -60.871 -13.593 1.00 53.62 158 PRO A N 1
ATOM 1230 C CA . PRO A 1 158 ? -35.191 -60.984 -12.625 1.00 53.62 158 PRO A CA 1
ATOM 1231 C C . PRO A 1 158 ? -33.953 -61.667 -13.230 1.00 53.62 158 PRO A C 1
ATOM 1233 O O . PRO A 1 158 ? -34.060 -62.534 -14.098 1.00 53.62 158 PRO A O 1
ATOM 1236 N N . THR A 1 159 ? -32.785 -61.275 -12.720 1.00 47.66 159 THR A N 1
ATOM 1237 C CA . THR A 1 159 ? -31.475 -61.928 -12.897 1.00 47.66 159 THR A CA 1
ATOM 1238 C C . THR A 1 159 ? -31.491 -63.380 -12.417 1.00 47.66 159 THR A C 1
ATOM 1240 O O . THR A 1 159 ? -32.166 -63.694 -11.431 1.00 47.66 159 THR A O 1
ATOM 1243 N N . PRO A 1 160 ? -30.725 -64.255 -13.076 1.00 54.66 160 PRO A N 1
ATOM 1244 C CA . PRO A 1 160 ? -29.490 -64.762 -12.455 1.00 54.66 160 PRO A CA 1
ATOM 1245 C C . PRO A 1 160 ? -28.225 -64.463 -13.265 1.00 54.66 160 PRO A C 1
ATOM 1247 O O . PRO A 1 160 ? -28.268 -64.604 -14.508 1.00 54.66 160 PRO A O 1
#

Solvent-accessible surface area (backbone atoms only — not comparable to full-atom values): 10829 Å² total; per-residue (Å²): 112,70,65,61,52,49,31,54,71,70,67,55,59,42,72,67,54,38,51,53,51,49,54,51,48,54,53,40,72,77,43,37,67,62,38,55,75,76,40,42,72,61,52,49,54,51,54,53,47,52,51,51,39,66,73,66,39,85,67,56,53,39,70,68,50,46,50,49,54,49,54,52,53,51,32,52,75,56,71,60,48,88,47,70,70,60,52,52,59,69,68,75,49,84,62,75,74,81,72,74,70,91,77,87,77,84,90,82,91,84,86,92,72,87,79,80,74,71,86,87,82,74,84,69,91,86,72,82,78,85,82,88,84,79,92,76,86,75,83,84,78,84,86,79,79,85,81,84,88,80,85,81,91,85,83,89,84,81,86,134

Radius of gyration: 28.8 Å; Cα contacts (8 Å, |Δi|>4): 61; chains: 1; bounding box: 66×92×49 Å

Foldseek 3Di:
DVVLLVCLVVLNQAPVSLVVLVVVLVVCLVCVLVCCVVPVPVVVVVLVSLVSSLVRNPCSSDPLSNLSNVLSVVCVVVSSDDDPVSVVVSVVPPPPPPPDDPDDDDDDDDDDDDDPPDPPPDDPPPDDDDDDDDDDDDDDDDDPDDDDDDDDDDDDDDDD

Mean predicted aligned error: 18.05 Å